Protein AF-A0A936WD77-F1 (afdb_monomer_lite)

Secondary structure (DSSP, 8-state):
----SS--EEEEEETTTEEEETTEEEEEPPTT-GGG-EEHHHHHHHHTTT-PEEEE---TTSSEEEE----SSS--HHHHHHHHHH-S-EE--TTSS-EEEEE-SS--TT-----

Structure (mmCIF, N/CA/C/O backbone):
data_AF-A0A936WD77-F1
#
_entry.id   AF-A0A936WD77-F1
#
loop_
_atom_site.group_PDB
_atom_site.id
_atom_site.type_symbol
_atom_site.label_atom_id
_atom_site.label_alt_id
_atom_site.label_comp_id
_atom_site.label_asym_id
_atom_site.label_entity_id
_atom_site.label_seq_id
_atom_site.pdbx_PDB_ins_code
_atom_site.Cartn_x
_atom_site.Cartn_y
_atom_site.Cartn_z
_atom_site.occupancy
_atom_site.B_iso_or_equiv
_atom_site.auth_seq_id
_atom_site.auth_comp_id
_atom_site.auth_asym_id
_atom_site.auth_atom_id
_atom_site.pdbx_PDB_model_num
ATOM 1 N N . MET A 1 1 ? -8.823 -16.385 -9.055 1.00 26.03 1 MET A N 1
ATOM 2 C CA . MET A 1 1 ? -8.645 -14.926 -9.203 1.00 26.03 1 MET A CA 1
ATOM 3 C C . MET A 1 1 ? -7.834 -14.670 -10.460 1.00 26.03 1 MET A C 1
ATOM 5 O O . MET A 1 1 ? -6.724 -15.169 -10.562 1.00 26.03 1 MET A O 1
ATOM 9 N N . ARG A 1 2 ? -8.420 -14.017 -11.470 1.00 19.52 2 ARG A N 1
ATOM 10 C CA . ARG A 1 2 ? -7.700 -13.639 -12.693 1.00 19.52 2 ARG A CA 1
ATOM 11 C C . ARG A 1 2 ? -7.076 -12.274 -12.442 1.00 19.52 2 ARG A C 1
ATOM 13 O O . ARG A 1 2 ? -7.806 -11.322 -12.195 1.00 19.52 2 ARG A O 1
ATOM 20 N N . CYS A 1 3 ? -5.748 -12.214 -12.480 1.00 24.45 3 CYS A N 1
ATOM 21 C CA . CYS A 1 3 ? -4.990 -10.972 -12.468 1.00 24.45 3 CYS A CA 1
ATOM 22 C C . CYS A 1 3 ? -5.449 -10.128 -13.664 1.00 24.45 3 CYS A C 1
ATOM 24 O O . CYS A 1 3 ? -5.227 -10.508 -14.819 1.00 24.45 3 CYS A O 1
ATOM 26 N N . ALA A 1 4 ? -6.154 -9.029 -13.400 1.00 26.95 4 ALA A N 1
ATOM 27 C CA . ALA A 1 4 ? -6.423 -8.035 -14.422 1.00 26.95 4 ALA A CA 1
ATOM 28 C C . ALA A 1 4 ? -5.079 -7.428 -14.842 1.00 26.95 4 ALA A C 1
ATOM 30 O O . ALA A 1 4 ? -4.190 -7.195 -14.022 1.00 26.95 4 ALA A O 1
ATOM 31 N N . ARG A 1 5 ? -4.903 -7.246 -16.148 1.00 30.92 5 ARG A N 1
ATOM 32 C CA . ARG A 1 5 ? -3.742 -6.576 -16.729 1.00 30.92 5 ARG A CA 1
ATOM 33 C C . ARG A 1 5 ? -3.799 -5.110 -16.313 1.00 30.92 5 ARG A C 1
ATOM 35 O O . ARG A 1 5 ? -4.531 -4.358 -16.939 1.00 30.92 5 ARG A O 1
ATOM 42 N N . SER A 1 6 ? -3.113 -4.787 -15.223 1.00 33.59 6 SER A N 1
ATOM 43 C CA . SER A 1 6 ? -2.508 -3.501 -14.856 1.00 33.59 6 SER A CA 1
ATOM 44 C C . SER A 1 6 ? -2.202 -3.539 -13.358 1.00 33.59 6 SER A C 1
ATOM 46 O O . SER A 1 6 ? -3.101 -3.739 -12.553 1.00 33.59 6 SER A O 1
ATOM 48 N N . GLY A 1 7 ? -0.928 -3.368 -12.995 1.00 35.97 7 GLY A N 1
ATOM 49 C CA . GLY A 1 7 ? -0.596 -2.662 -11.755 1.00 35.97 7 GLY A CA 1
ATOM 50 C C . GLY A 1 7 ? -0.271 -3.434 -10.476 1.00 35.97 7 GLY A C 1
ATOM 51 O O . GLY A 1 7 ? -0.064 -2.774 -9.471 1.00 35.97 7 GLY A O 1
ATOM 52 N N . CYS A 1 8 ? -0.122 -4.766 -10.438 1.00 37.97 8 CYS A N 1
ATOM 53 C CA . CYS A 1 8 ? 0.516 -5.379 -9.256 1.00 37.97 8 CYS A CA 1
ATOM 54 C C . CYS A 1 8 ? 2.029 -5.121 -9.264 1.00 37.97 8 CYS A C 1
ATOM 56 O O . CYS A 1 8 ? 2.795 -5.940 -9.771 1.00 37.97 8 CYS A O 1
ATOM 58 N N . CYS A 1 9 ? 2.440 -3.964 -8.738 1.00 48.97 9 CYS A N 1
ATOM 59 C CA . CYS A 1 9 ? 3.811 -3.467 -8.773 1.00 48.97 9 CYS A CA 1
ATOM 60 C C . CYS A 1 9 ? 4.479 -3.578 -7.396 1.00 48.97 9 CYS A C 1
ATOM 62 O O . CYS A 1 9 ? 4.326 -2.707 -6.541 1.00 48.97 9 CYS A O 1
ATOM 64 N N . GLY A 1 10 ? 5.215 -4.670 -7.191 1.00 54.41 10 GLY A N 1
ATOM 65 C CA . GLY A 1 10 ? 5.912 -4.967 -5.949 1.00 54.41 10 GLY A CA 1
ATOM 66 C C . GLY A 1 10 ? 7.266 -4.255 -5.825 1.00 54.41 10 GLY A C 1
ATOM 67 O O . GLY A 1 10 ? 8.025 -4.143 -6.794 1.00 54.41 10 GLY A O 1
ATOM 68 N N . LEU A 1 11 ? 7.586 -3.807 -4.616 1.00 59.88 11 LEU A N 1
ATOM 69 C CA . LEU A 1 11 ? 8.886 -3.294 -4.183 1.00 59.88 11 LEU A CA 1
ATOM 70 C C . LEU A 1 11 ? 9.483 -4.213 -3.125 1.00 59.88 11 LEU A C 1
ATOM 72 O O . LEU A 1 11 ? 8.751 -4.940 -2.459 1.00 59.88 11 LEU A O 1
ATOM 76 N N . LEU A 1 12 ? 10.798 -4.136 -2.934 1.00 60.53 12 LEU A N 1
ATOM 77 C CA . LEU A 1 12 ? 11.423 -4.685 -1.736 1.00 60.53 12 LEU A CA 1
ATOM 78 C C . LEU A 1 12 ? 11.652 -3.574 -0.714 1.00 60.53 12 LEU A C 1
ATOM 80 O O . LEU A 1 12 ? 11.949 -2.438 -1.084 1.00 60.53 12 LEU A O 1
ATOM 84 N N . VAL A 1 13 ? 11.506 -3.905 0.561 1.00 60.03 13 VAL A N 1
ATOM 85 C CA . VAL A 1 13 ? 11.521 -2.951 1.667 1.00 60.03 13 VAL A CA 1
ATOM 86 C C . VAL A 1 13 ? 12.652 -3.330 2.625 1.00 60.03 13 VAL A C 1
ATOM 88 O O . VAL A 1 13 ? 12.656 -4.429 3.178 1.00 60.03 13 VAL A O 1
ATOM 91 N N . GLU A 1 14 ? 13.619 -2.425 2.804 1.00 56.03 14 GLU A N 1
ATOM 92 C CA . GLU A 1 14 ? 14.780 -2.597 3.692 1.00 56.03 14 GLU A CA 1
ATOM 93 C C . GLU A 1 14 ? 14.734 -1.601 4.861 1.00 56.03 14 GLU A C 1
ATOM 95 O O . GLU A 1 14 ? 14.501 -0.406 4.647 1.00 56.03 14 GLU A O 1
ATOM 100 N N . GLY A 1 15 ? 15.011 -2.060 6.087 1.00 63.94 15 GLY A N 1
ATOM 101 C CA . GLY A 1 15 ? 15.219 -1.198 7.260 1.00 63.94 15 GLY A CA 1
ATOM 102 C C . GLY A 1 15 ? 14.110 -0.156 7.462 1.00 63.94 15 GLY A C 1
ATOM 103 O O 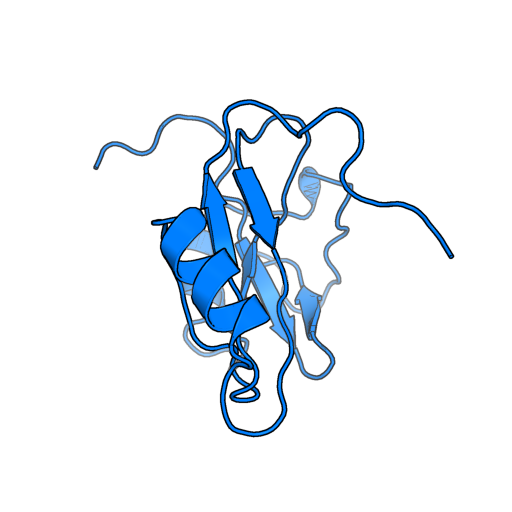. GLY A 1 15 ? 12.959 -0.516 7.693 1.00 63.94 15 GLY A O 1
ATOM 104 N N . LYS A 1 16 ? 14.439 1.142 7.327 1.00 61.53 16 LYS A N 1
ATOM 105 C CA . LYS A 1 16 ? 13.508 2.301 7.389 1.00 61.53 16 LYS A CA 1
ATOM 106 C C . LYS A 1 16 ? 12.494 2.366 6.226 1.00 61.53 16 LYS A C 1
ATOM 108 O O . LYS A 1 16 ? 12.101 3.444 5.796 1.00 61.53 16 LYS A O 1
ATOM 113 N N . LYS A 1 17 ? 12.097 1.216 5.695 1.00 75.25 17 LYS A N 1
ATOM 114 C CA . LYS A 1 17 ? 11.162 1.034 4.590 1.00 75.25 17 LYS A CA 1
ATOM 115 C C . LYS A 1 17 ? 11.579 1.689 3.263 1.00 75.25 17 LYS A C 1
ATOM 117 O O . LYS A 1 17 ? 10.742 2.229 2.549 1.00 75.25 17 LYS A O 1
ATOM 122 N N . VAL A 1 18 ? 12.866 1.630 2.903 1.00 86.25 18 VAL A N 1
ATOM 123 C CA . VAL A 1 18 ? 13.349 2.202 1.630 1.00 86.25 18 VAL A CA 1
ATOM 124 C C . VAL A 1 18 ? 12.973 1.287 0.453 1.00 86.25 18 VAL A C 1
ATOM 126 O O . VAL A 1 18 ? 13.413 0.135 0.442 1.00 86.25 18 VAL A O 1
ATOM 129 N N . PRO A 1 19 ? 12.230 1.779 -0.561 1.00 88.50 19 PRO A N 1
ATOM 130 C CA . PRO A 1 19 ? 11.908 1.019 -1.766 1.00 88.50 19 PRO A CA 1
ATOM 131 C C . PRO A 1 19 ? 13.140 0.578 -2.555 1.00 88.50 19 PRO A C 1
ATOM 133 O O . PRO A 1 19 ? 13.935 1.412 -3.000 1.00 88.50 19 PRO A O 1
ATOM 136 N N . ARG A 1 20 ? 13.256 -0.718 -2.838 1.00 90.19 20 ARG A N 1
ATOM 137 C CA . ARG A 1 20 ? 14.274 -1.292 -3.726 1.00 90.19 20 ARG A CA 1
ATOM 138 C C . ARG A 1 20 ? 13.640 -1.950 -4.948 1.00 90.19 20 ARG A C 1
ATOM 140 O O . ARG A 1 20 ? 12.519 -2.457 -4.897 1.00 90.19 20 ARG A O 1
ATOM 147 N N . GLN A 1 21 ? 14.370 -1.946 -6.063 1.00 91.25 21 GLN A N 1
ATOM 148 C CA . GLN A 1 21 ? 13.913 -2.574 -7.305 1.00 91.25 21 GLN A CA 1
ATOM 149 C C . GLN A 1 21 ? 13.990 -4.097 -7.181 1.00 91.25 21 GLN A C 1
ATOM 151 O O . GLN A 1 21 ? 15.074 -4.633 -6.975 1.00 91.25 21 GLN A O 1
ATOM 156 N N . ALA A 1 22 ? 12.887 -4.814 -7.402 1.00 88.94 22 ALA A N 1
ATOM 157 C CA . ALA A 1 22 ? 12.878 -6.278 -7.295 1.00 88.94 22 ALA A CA 1
ATOM 158 C C . ALA A 1 22 ? 13.907 -6.962 -8.218 1.00 88.94 22 ALA A C 1
ATOM 160 O O . ALA A 1 22 ? 14.586 -7.901 -7.823 1.00 88.94 22 ALA A O 1
ATOM 161 N N . ARG A 1 23 ? 14.076 -6.450 -9.445 1.00 87.00 23 ARG A N 1
ATOM 162 C CA . ARG A 1 23 ? 15.038 -6.986 -10.429 1.00 87.00 23 ARG A CA 1
ATOM 163 C C . ARG A 1 23 ? 16.496 -6.605 -10.138 1.00 87.00 23 ARG A C 1
ATOM 165 O O . ARG A 1 23 ? 17.402 -7.119 -10.787 1.00 87.00 23 ARG A O 1
ATOM 172 N N . SER A 1 24 ? 16.740 -5.655 -9.237 1.00 88.56 24 SER A N 1
ATOM 173 C CA . SER A 1 24 ? 18.081 -5.173 -8.878 1.00 88.56 24 SER A CA 1
ATOM 174 C C . SER A 1 24 ? 18.059 -4.565 -7.466 1.00 88.56 24 SER A C 1
ATOM 176 O O . SER A 1 24 ? 18.084 -3.336 -7.341 1.00 88.56 24 SER A O 1
ATOM 178 N N . PRO A 1 25 ? 17.989 -5.391 -6.400 1.00 85.25 25 PRO A N 1
ATOM 179 C CA . PRO A 1 25 ? 17.722 -4.931 -5.027 1.00 85.25 25 PRO A CA 1
ATOM 180 C C . PRO A 1 25 ? 18.735 -3.930 -4.456 1.00 85.25 25 PRO A C 1
ATOM 182 O O . PRO A 1 25 ? 18.441 -3.213 -3.507 1.00 85.25 25 PRO A O 1
ATOM 185 N N . GLN A 1 26 ? 19.919 -3.823 -5.059 1.00 85.44 26 GLN A N 1
ATOM 186 C CA . GLN A 1 26 ? 20.956 -2.853 -4.697 1.00 85.44 26 GLN A CA 1
ATOM 187 C C . GLN A 1 26 ? 20.579 -1.414 -5.091 1.00 85.44 26 GLN A C 1
ATOM 189 O O . GLN A 1 26 ? 21.234 -0.457 -4.680 1.00 85.44 26 GLN A O 1
ATOM 194 N N . ARG A 1 27 ? 19.543 -1.239 -5.922 1.00 89.88 27 ARG A N 1
ATOM 195 C CA . ARG A 1 27 ? 19.077 0.059 -6.415 1.00 89.88 27 ARG A CA 1
ATOM 196 C C . ARG A 1 27 ? 17.769 0.452 -5.750 1.00 89.88 27 ARG A C 1
ATOM 198 O O . ARG A 1 27 ? 16.855 -0.361 -5.619 1.00 89.88 27 ARG A O 1
ATOM 205 N N . ASN A 1 28 ? 17.640 1.742 -5.447 1.00 90.75 28 ASN A N 1
ATOM 206 C CA . ASN A 1 28 ? 16.361 2.308 -5.036 1.00 90.75 28 ASN A CA 1
ATOM 207 C C 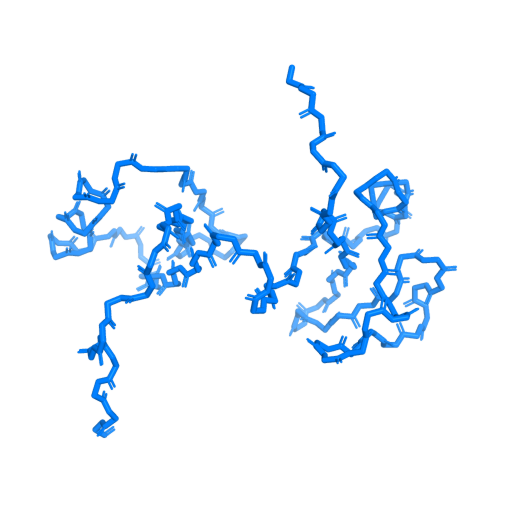. ASN A 1 28 ? 15.351 2.255 -6.181 1.00 90.75 28 ASN A C 1
ATOM 209 O O . ASN A 1 28 ? 15.679 2.506 -7.349 1.00 90.75 28 ASN A O 1
ATOM 213 N N . ALA A 1 29 ? 14.111 1.961 -5.823 1.00 89.94 29 ALA A N 1
ATOM 214 C CA . ALA A 1 29 ? 12.968 2.217 -6.672 1.00 89.94 29 ALA A CA 1
ATOM 215 C C . ALA A 1 29 ? 12.417 3.618 -6.388 1.00 89.94 29 ALA A C 1
ATOM 217 O O . ALA A 1 29 ? 12.543 4.148 -5.286 1.00 89.94 29 ALA A O 1
ATOM 218 N N . SER A 1 30 ? 11.822 4.231 -7.402 1.00 88.94 30 SER A N 1
ATOM 219 C CA . SER A 1 30 ? 11.140 5.518 -7.280 1.00 88.94 30 SER A CA 1
ATOM 220 C C . SER A 1 30 ? 9.646 5.267 -7.163 1.00 88.94 30 SER A C 1
ATOM 222 O O . SER A 1 30 ? 9.121 4.465 -7.919 1.00 88.94 30 SER A O 1
ATOM 224 N N . THR A 1 31 ? 8.942 5.985 -6.295 1.00 87.12 31 THR A N 1
ATOM 225 C CA . THR A 1 31 ? 7.476 5.894 -6.151 1.00 87.12 31 THR A CA 1
ATOM 226 C C . THR A 1 31 ? 6.700 6.538 -7.303 1.00 87.12 31 THR A C 1
ATOM 228 O O . THR A 1 31 ? 5.486 6.425 -7.362 1.00 87.12 31 THR A O 1
ATOM 231 N N . THR A 1 32 ? 7.385 7.188 -8.248 1.00 87.25 32 THR A N 1
ATOM 232 C CA . THR A 1 32 ? 6.763 7.917 -9.368 1.00 87.25 32 THR A CA 1
ATOM 233 C C . THR A 1 32 ? 7.267 7.471 -10.742 1.00 87.25 32 THR A C 1
ATOM 235 O O . THR A 1 32 ? 6.816 7.990 -11.760 1.00 87.25 32 THR A O 1
ATOM 238 N N . LYS A 1 33 ? 8.201 6.506 -10.810 1.00 89.81 33 LYS A N 1
ATOM 239 C CA . LYS A 1 33 ? 8.757 5.988 -12.073 1.00 89.81 33 LYS A CA 1
ATOM 240 C C . LYS A 1 33 ? 8.439 4.497 -12.242 1.00 89.81 33 LYS A C 1
ATOM 242 O O . LYS A 1 33 ? 9.218 3.668 -11.753 1.00 89.81 33 LYS A O 1
ATOM 247 N N . PRO A 1 34 ? 7.395 4.146 -13.022 1.00 90.25 34 PRO A N 1
ATOM 248 C CA . PRO A 1 34 ? 6.977 2.760 -13.247 1.00 90.25 34 PRO A CA 1
ATOM 249 C C . PRO A 1 34 ? 8.075 1.823 -13.754 1.00 90.25 34 PRO A C 1
ATOM 251 O O . PRO A 1 34 ? 8.102 0.645 -13.414 1.00 90.25 34 PRO A O 1
ATOM 254 N N . ALA A 1 35 ? 9.046 2.352 -14.504 1.00 90.62 35 ALA A N 1
ATOM 255 C CA . ALA A 1 35 ? 10.192 1.586 -14.997 1.00 90.62 35 ALA A CA 1
ATOM 256 C C . ALA A 1 35 ? 11.044 0.955 -13.874 1.00 90.62 35 ALA A C 1
ATOM 258 O O . ALA A 1 35 ? 11.774 -0.008 -14.116 1.00 90.62 35 ALA A O 1
ATOM 259 N N . THR A 1 36 ? 10.960 1.487 -12.650 1.00 90.25 36 THR A N 1
ATOM 260 C CA . THR A 1 36 ? 11.675 0.955 -11.481 1.00 90.25 36 THR A CA 1
ATOM 261 C C . THR A 1 36 ? 10.887 -0.107 -10.706 1.00 90.25 36 THR A C 1
ATOM 263 O O . THR A 1 36 ? 11.447 -0.734 -9.809 1.00 90.25 36 THR A O 1
ATOM 266 N N . TRP A 1 37 ? 9.620 -0.343 -11.059 1.00 90.44 37 TRP A N 1
ATOM 267 C CA . TRP A 1 37 ? 8.739 -1.319 -10.410 1.00 90.44 37 TRP A CA 1
ATOM 268 C C . TRP A 1 37 ? 8.780 -2.677 -11.114 1.00 90.44 37 TRP A C 1
ATOM 270 O O . TRP A 1 37 ? 9.286 -2.814 -12.236 1.00 90.44 37 TRP A O 1
ATOM 280 N N . ALA A 1 38 ? 8.236 -3.708 -10.475 1.00 88.81 38 ALA A N 1
ATOM 281 C CA . ALA A 1 38 ? 8.147 -5.047 -11.043 1.00 88.81 38 ALA A CA 1
ATOM 282 C C . ALA A 1 38 ? 6.827 -5.728 -10.690 1.00 88.81 38 ALA A C 1
ATOM 284 O O . ALA A 1 38 ? 6.205 -5.371 -9.703 1.00 88.81 38 ALA A O 1
ATOM 285 N N . GLY A 1 39 ? 6.431 -6.730 -11.478 1.00 88.81 39 GLY A N 1
ATOM 286 C CA . GLY A 1 39 ? 5.274 -7.567 -11.160 1.00 88.81 39 GLY A CA 1
ATOM 287 C C . GLY A 1 39 ? 5.421 -8.297 -9.819 1.00 88.81 39 GLY A C 1
ATOM 288 O O . GLY A 1 39 ? 6.546 -8.525 -9.363 1.00 88.81 39 GLY A O 1
ATOM 289 N N . ILE A 1 40 ? 4.294 -8.709 -9.230 1.00 85.88 40 ILE A N 1
ATOM 290 C CA . ILE A 1 40 ? 4.255 -9.445 -7.954 1.00 85.88 40 ILE A CA 1
ATOM 291 C C . ILE A 1 40 ? 5.163 -10.681 -7.945 1.00 85.88 40 ILE A C 1
ATOM 293 O O . ILE A 1 40 ? 5.918 -10.852 -6.997 1.00 85.88 40 ILE A O 1
ATOM 297 N N . ASP A 1 41 ? 5.195 -11.466 -9.026 1.00 88.69 41 ASP A N 1
ATOM 298 C CA . ASP A 1 41 ? 6.031 -12.673 -9.109 1.00 88.69 41 ASP A CA 1
ATOM 299 C C . ASP A 1 41 ? 7.526 -12.350 -8.971 1.00 88.69 41 ASP A C 1
ATOM 301 O O . ASP A 1 41 ? 8.270 -13.043 -8.280 1.00 88.69 41 ASP A O 1
ATOM 305 N N . ALA A 1 42 ? 7.974 -11.258 -9.600 1.00 88.62 42 ALA A N 1
ATOM 306 C CA . ALA A 1 42 ? 9.363 -10.819 -9.527 1.00 88.62 42 ALA A CA 1
ATOM 307 C C . ALA A 1 42 ? 9.706 -10.255 -8.142 1.00 88.62 42 ALA A C 1
ATOM 309 O O . ALA A 1 42 ? 10.806 -10.487 -7.644 1.00 88.62 42 ALA A O 1
ATOM 310 N N . ALA A 1 43 ? 8.776 -9.529 -7.516 1.00 87.12 43 ALA A N 1
ATOM 311 C CA . ALA A 1 43 ? 8.942 -9.037 -6.152 1.00 87.12 43 ALA A CA 1
ATOM 312 C C . ALA A 1 43 ? 8.989 -10.188 -5.139 1.00 87.12 43 ALA A C 1
ATOM 314 O O . ALA A 1 43 ? 9.882 -10.216 -4.298 1.00 87.12 43 ALA A O 1
ATOM 315 N N . GLN A 1 44 ? 8.104 -11.177 -5.274 1.00 87.38 44 GLN A N 1
ATOM 316 C CA . GLN A 1 44 ? 8.076 -12.367 -4.430 1.00 87.38 44 GLN A CA 1
ATOM 317 C C . GLN A 1 44 ? 9.360 -13.184 -4.581 1.00 87.38 44 GLN A C 1
ATOM 319 O O . GLN A 1 44 ? 9.992 -13.516 -3.581 1.00 87.38 44 GLN A O 1
ATOM 324 N N . ALA A 1 45 ? 9.787 -13.460 -5.816 1.00 87.94 45 ALA A N 1
ATOM 325 C CA . ALA A 1 45 ? 11.033 -14.178 -6.071 1.00 87.94 45 ALA A CA 1
ATOM 326 C C . ALA A 1 45 ? 12.248 -13.458 -5.470 1.00 87.94 45 ALA A C 1
ATOM 328 O O . ALA A 1 45 ? 13.149 -14.110 -4.955 1.00 87.94 45 ALA A O 1
ATOM 329 N N . ALA A 1 46 ? 12.265 -12.123 -5.505 1.00 85.69 46 ALA A N 1
ATOM 330 C CA . ALA A 1 46 ? 13.354 -11.339 -4.942 1.00 85.69 46 ALA A CA 1
ATOM 331 C C . ALA A 1 46 ? 13.280 -11.199 -3.409 1.00 85.69 46 ALA A C 1
ATOM 3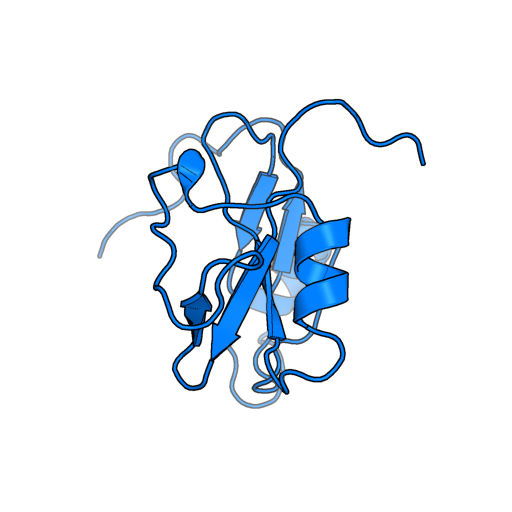33 O O . ALA A 1 46 ? 14.314 -11.031 -2.766 1.00 85.69 46 ALA A O 1
ATOM 334 N N . ALA A 1 47 ? 12.092 -11.279 -2.807 1.00 85.12 47 ALA A N 1
ATOM 335 C CA . ALA A 1 47 ? 11.917 -11.307 -1.353 1.00 85.12 47 ALA A CA 1
ATOM 336 C C . ALA A 1 47 ? 12.406 -12.641 -0.760 1.00 85.12 47 ALA A C 1
ATOM 338 O O . ALA A 1 47 ? 13.052 -12.667 0.292 1.00 85.12 47 ALA A O 1
ATOM 339 N N . VAL A 1 48 ? 12.166 -13.752 -1.468 1.00 81.88 48 VAL A N 1
ATOM 340 C CA . VAL A 1 48 ? 12.669 -15.079 -1.092 1.00 81.88 48 VAL A CA 1
ATOM 341 C C . VAL A 1 48 ? 14.202 -15.073 -1.118 1.00 81.88 48 VAL A C 1
ATOM 343 O O . VAL A 1 48 ? 14.831 -15.024 -2.169 1.00 81.88 48 VAL A O 1
ATOM 346 N N . GLY A 1 49 ? 14.818 -15.123 0.065 1.00 73.06 49 GLY A N 1
ATOM 347 C CA . GLY A 1 49 ? 16.274 -15.204 0.228 1.00 73.06 49 GLY A CA 1
ATOM 348 C C . GLY A 1 49 ? 17.011 -13.867 0.368 1.00 73.06 49 GLY A C 1
ATOM 349 O O . GLY A 1 49 ? 18.213 -13.891 0.616 1.00 73.06 49 GLY A O 1
ATOM 350 N N . SER A 1 50 ? 16.333 -12.715 0.269 1.00 75.94 50 SER A N 1
ATOM 351 C CA . SER A 1 50 ? 16.966 -11.397 0.481 1.00 75.94 50 SER A CA 1
ATOM 352 C C . SER A 1 50 ? 16.798 -10.836 1.895 1.00 75.94 50 SER A C 1
ATOM 354 O O . SER A 1 50 ? 17.501 -9.898 2.260 1.00 75.94 50 SER A O 1
ATOM 356 N N . GLY A 1 51 ? 15.870 -11.383 2.690 1.00 75.44 51 GLY A N 1
ATOM 357 C CA . GLY A 1 51 ? 15.502 -10.820 3.996 1.00 75.44 51 GLY A CA 1
ATOM 358 C C . GLY A 1 51 ? 14.729 -9.497 3.902 1.00 75.44 51 GLY A C 1
ATOM 359 O O . GLY A 1 51 ? 14.536 -8.833 4.917 1.00 75.44 51 GLY A O 1
ATOM 360 N N . LEU A 1 52 ? 14.297 -9.108 2.698 1.00 81.44 52 LEU A N 1
ATOM 361 C CA . LEU A 1 52 ? 13.532 -7.891 2.444 1.00 81.44 52 LEU A CA 1
ATOM 362 C C . LEU A 1 52 ? 12.027 -8.179 2.454 1.00 81.44 52 LEU A C 1
ATOM 364 O O . LEU A 1 52 ? 11.580 -9.226 1.982 1.00 81.44 52 LEU A O 1
ATOM 368 N N . GLY A 1 53 ? 11.240 -7.227 2.960 1.00 81.56 53 GLY A N 1
ATOM 369 C CA . GLY A 1 53 ? 9.778 -7.282 2.881 1.00 81.56 53 GLY A CA 1
ATOM 370 C C . GLY A 1 53 ? 9.272 -6.943 1.478 1.00 81.56 53 GLY A C 1
ATOM 371 O O . GLY A 1 53 ? 9.983 -6.304 0.704 1.00 81.56 53 GLY A O 1
ATOM 372 N N . MET A 1 54 ? 8.037 -7.331 1.155 1.00 85.62 54 MET A N 1
ATOM 373 C CA . MET A 1 54 ? 7.350 -6.853 -0.050 1.00 85.62 54 MET A CA 1
ATOM 374 C C . MET A 1 54 ? 6.619 -5.536 0.238 1.00 85.62 54 MET A C 1
ATOM 376 O O . MET A 1 54 ? 6.105 -5.336 1.334 1.00 85.62 54 MET A O 1
ATOM 380 N N . GLY A 1 55 ? 6.556 -4.650 -0.752 1.00 83.25 55 GLY A N 1
ATOM 381 C CA . GLY A 1 55 ? 5.765 -3.418 -0.727 1.00 83.25 55 GLY A CA 1
ATOM 382 C C . GLY A 1 55 ? 5.006 -3.220 -2.034 1.00 83.25 55 GLY A C 1
ATOM 383 O O . GLY A 1 55 ? 5.305 -3.885 -3.021 1.00 83.25 55 GLY A O 1
ATOM 384 N N . PHE A 1 56 ? 4.050 -2.299 -2.056 1.00 85.38 56 PHE A N 1
ATOM 385 C CA . PHE A 1 56 ? 3.230 -1.972 -3.224 1.00 85.38 56 PHE A CA 1
ATOM 386 C C . PHE A 1 56 ? 3.286 -0.464 -3.487 1.00 85.38 56 PHE A C 1
ATOM 388 O O . PHE A 1 56 ? 3.314 0.321 -2.540 1.00 85.38 56 PHE A O 1
ATOM 395 N N . VAL A 1 57 ? 3.323 -0.050 -4.757 1.00 87.75 57 VAL A N 1
ATOM 396 C CA . VAL A 1 57 ? 3.209 1.370 -5.129 1.00 87.75 57 VAL A CA 1
ATOM 397 C C . VAL A 1 57 ? 1.808 1.646 -5.643 1.00 87.75 57 VAL A C 1
ATOM 399 O O . VAL A 1 57 ? 1.417 1.083 -6.660 1.00 87.75 57 VAL A O 1
ATOM 402 N N . PHE A 1 58 ? 1.100 2.552 -4.973 1.00 84.50 58 PHE A N 1
ATOM 403 C CA . PHE A 1 58 ? -0.179 3.083 -5.435 1.00 84.50 58 PHE A CA 1
ATOM 404 C C . PHE A 1 58 ? 0.045 4.101 -6.550 1.00 84.50 58 PHE A C 1
ATOM 406 O O . PHE A 1 58 ? 0.916 4.971 -6.456 1.00 84.50 58 PHE A O 1
ATOM 413 N N . SER A 1 59 ? -0.740 3.997 -7.614 1.00 84.38 59 SER A N 1
ATOM 414 C CA . SER A 1 59 ? -0.739 4.938 -8.726 1.00 84.38 59 SER A CA 1
ATOM 415 C C . SER A 1 59 ? -2.146 5.459 -8.998 1.00 84.38 59 SER A C 1
ATOM 417 O O . SER A 1 59 ? -3.137 4.824 -8.664 1.00 84.38 59 SER A O 1
ATOM 419 N N . HIS A 1 60 ? -2.238 6.590 -9.696 1.00 81.44 60 HIS A N 1
ATOM 420 C CA . HIS A 1 60 ? -3.515 7.186 -10.108 1.00 81.44 60 HIS A CA 1
ATOM 421 C C . HIS A 1 60 ? -4.346 6.288 -11.045 1.00 81.44 60 HIS A C 1
ATOM 423 O O . HIS A 1 60 ? -5.497 6.598 -11.333 1.00 81.44 60 HIS A O 1
ATOM 429 N N . ALA A 1 61 ? -3.753 5.218 -11.583 1.00 80.50 61 ALA A N 1
ATOM 430 C CA . ALA A 1 61 ? -4.457 4.243 -12.409 1.00 80.50 61 ALA A CA 1
ATOM 431 C C . ALA A 1 61 ? -5.079 3.104 -11.583 1.00 80.50 61 ALA A C 1
ATOM 433 O O . ALA A 1 61 ? -5.857 2.321 -12.131 1.00 80.50 61 ALA A O 1
ATOM 434 N N . ASP A 1 62 ? -4.727 2.990 -10.300 1.00 77.56 62 ASP A N 1
ATOM 435 C CA . ASP A 1 62 ? -5.232 1.950 -9.415 1.00 77.56 62 ASP A CA 1
ATOM 436 C C . ASP A 1 62 ? -6.519 2.427 -8.722 1.00 77.56 62 ASP A C 1
ATOM 438 O O . ASP A 1 62 ? -6.557 3.537 -8.195 1.00 77.56 62 ASP A O 1
ATOM 442 N N . PRO A 1 63 ? -7.570 1.594 -8.646 1.00 81.44 63 PRO A N 1
ATOM 443 C CA . PRO A 1 63 ? -8.783 1.897 -7.883 1.00 81.44 63 PRO A CA 1
ATOM 444 C C . PRO A 1 63 ? -8.582 1.588 -6.385 1.00 81.44 63 PRO A C 1
ATOM 446 O O . PRO A 1 63 ? -9.416 0.938 -5.752 1.00 81.44 63 PRO A O 1
ATOM 449 N N . LEU A 1 64 ? -7.409 1.921 -5.843 1.00 80.12 64 LEU A N 1
ATOM 450 C CA . LEU A 1 64 ? -6.967 1.513 -4.511 1.00 80.12 64 LEU A CA 1
ATOM 451 C C . LEU A 1 64 ? -6.599 2.735 -3.679 1.00 80.12 64 LEU A C 1
ATOM 453 O O . LEU A 1 64 ? -5.843 3.589 -4.134 1.00 80.12 64 LEU A O 1
ATOM 457 N N . VAL A 1 65 ? -7.070 2.756 -2.433 1.00 79.94 65 VAL A N 1
ATOM 458 C CA . VAL A 1 65 ? -6.705 3.755 -1.428 1.00 79.94 65 VAL A CA 1
ATOM 459 C C . VAL A 1 65 ? -6.024 3.044 -0.261 1.00 79.94 65 VAL A C 1
ATOM 461 O O . VAL A 1 65 ? -6.485 2.010 0.228 1.00 79.94 65 VAL A O 1
ATOM 464 N N . PHE A 1 66 ? -4.911 3.602 0.201 1.00 77.69 66 PHE A N 1
ATOM 465 C CA . PHE A 1 66 ? -4.218 3.114 1.387 1.00 77.69 66 PHE A CA 1
ATOM 466 C C . PHE A 1 66 ? -4.545 3.998 2.584 1.00 77.69 66 PHE A C 1
ATOM 468 O O . PHE A 1 66 ? -4.409 5.217 2.498 1.00 77.69 66 PHE A O 1
ATOM 475 N N . VAL A 1 67 ? -4.972 3.389 3.689 1.00 82.06 67 VAL A N 1
ATOM 476 C CA . VAL A 1 67 ? -5.281 4.085 4.939 1.00 82.06 67 VAL A CA 1
ATOM 477 C C . VAL A 1 67 ? -4.322 3.574 6.009 1.00 82.06 67 VAL A C 1
ATOM 479 O O . VAL A 1 67 ? -4.471 2.468 6.523 1.00 82.06 67 VAL A O 1
ATOM 482 N N . ASP A 1 68 ? -3.327 4.383 6.353 1.00 80.06 68 ASP A N 1
ATOM 483 C CA . ASP A 1 68 ? -2.404 4.056 7.440 1.00 80.06 68 ASP A CA 1
ATOM 484 C C . ASP A 1 68 ? -3.021 4.512 8.767 1.00 80.06 68 ASP A C 1
ATOM 486 O O . ASP A 1 68 ? -3.312 5.696 8.945 1.00 80.06 68 ASP A O 1
ATOM 490 N N . LEU A 1 69 ? -3.298 3.572 9.674 1.00 81.38 69 LEU A N 1
ATOM 491 C CA . LEU A 1 69 ? -3.778 3.879 11.022 1.00 81.38 69 LEU A CA 1
ATOM 492 C C . LEU A 1 69 ? -2.743 3.350 12.003 1.00 81.38 69 LEU A C 1
ATOM 494 O O . LEU A 1 69 ? -2.668 2.139 12.180 1.00 81.38 69 LEU A O 1
ATOM 498 N N . ASP A 1 70 ? -2.016 4.256 12.650 1.00 80.50 70 ASP A N 1
ATOM 499 C CA . ASP A 1 70 ? -1.045 3.917 13.687 1.00 80.50 70 ASP A CA 1
ATOM 500 C C . ASP A 1 70 ? -1.690 3.922 15.086 1.00 80.50 70 ASP A C 1
ATOM 502 O O . ASP A 1 70 ? -2.408 4.857 15.462 1.00 80.50 70 ASP A O 1
ATOM 506 N N . TRP A 1 71 ? -1.409 2.900 15.892 1.00 80.31 71 TRP A N 1
ATOM 507 C CA . TRP A 1 71 ? -1.636 2.892 17.345 1.00 80.31 71 TRP A CA 1
ATOM 508 C C . TRP A 1 71 ? -0.499 2.171 18.081 1.00 80.31 71 TRP A C 1
ATOM 510 O O . TRP A 1 71 ? 0.242 1.392 17.487 1.00 80.31 71 TRP A O 1
ATOM 520 N N . ASP A 1 72 ? -0.386 2.392 19.394 1.00 73.44 72 ASP A N 1
ATOM 521 C CA . ASP A 1 72 ? 0.710 1.829 20.198 1.00 73.44 72 ASP A CA 1
ATOM 522 C C . ASP A 1 72 ? 0.487 0.366 20.627 1.00 73.44 72 ASP A C 1
ATOM 524 O O . ASP A 1 72 ? 1.403 -0.447 20.544 1.00 73.44 72 ASP A O 1
ATOM 528 N N . ASP A 1 73 ? -0.718 0.015 21.094 1.00 76.69 73 ASP A N 1
ATOM 529 C CA . ASP A 1 73 ? -1.038 -1.333 21.611 1.00 76.69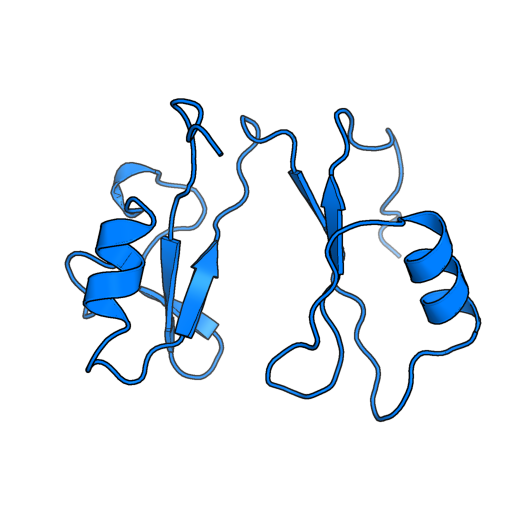 73 ASP A CA 1
ATOM 530 C C . ASP A 1 73 ? -2.326 -1.886 20.987 1.00 76.69 73 ASP A C 1
ATOM 532 O O . ASP A 1 73 ? -2.325 -2.916 20.314 1.00 76.69 73 ASP A O 1
ATOM 536 N N . GLN A 1 74 ? -3.431 -1.153 21.140 1.00 81.94 74 GLN A N 1
ATOM 537 C CA . GLN A 1 74 ? -4.738 -1.511 20.592 1.00 81.94 74 GLN A CA 1
ATOM 538 C C . GLN A 1 74 ? -5.361 -0.322 19.855 1.00 81.94 74 GLN A C 1
ATOM 540 O O . GLN A 1 74 ? -5.126 0.827 20.247 1.00 81.94 74 GLN A O 1
ATOM 545 N N . PRO A 1 75 ? -6.197 -0.569 18.829 1.00 82.88 75 PRO A N 1
ATOM 546 C CA . PRO A 1 75 ? -6.914 0.499 18.156 1.00 82.88 75 PRO A CA 1
ATOM 547 C C . PRO A 1 75 ? -7.856 1.211 19.133 1.00 82.88 75 PRO A C 1
ATOM 549 O O . PRO A 1 75 ? -8.586 0.590 19.907 1.00 82.88 75 PRO A O 1
ATOM 552 N N . SER A 1 76 ? -7.896 2.537 19.049 1.00 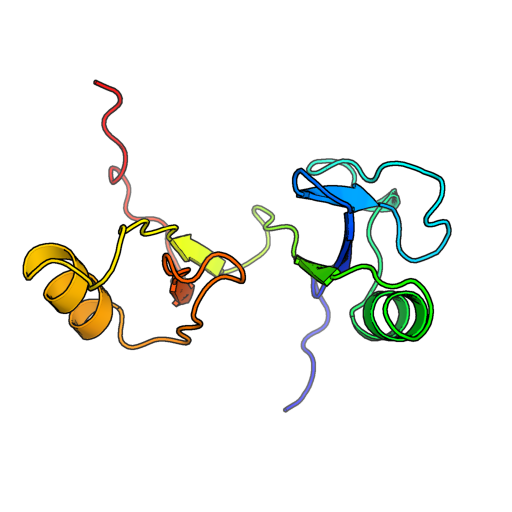88.56 76 SER A N 1
ATOM 553 C CA . SER A 1 76 ? -8.924 3.348 19.703 1.00 88.56 76 SER A CA 1
ATOM 554 C C . SER A 1 76 ? -10.326 2.985 19.199 1.00 88.56 76 SER A C 1
ATOM 556 O O . SER A 1 76 ? -10.505 2.351 18.155 1.00 88.56 76 SER A O 1
ATOM 558 N N . GLU A 1 77 ? -11.363 3.448 19.899 1.00 90.31 77 GLU A N 1
ATOM 559 C CA . GLU A 1 77 ? -12.747 3.259 19.453 1.00 90.31 77 GLU A CA 1
ATOM 560 C C . GLU A 1 77 ? -12.998 3.901 18.076 1.00 90.31 77 GLU A C 1
ATOM 562 O O . GLU A 1 77 ? -13.700 3.339 17.239 1.00 90.31 77 GLU A O 1
ATOM 567 N N . LEU A 1 78 ? -12.391 5.064 17.805 1.00 88.06 78 LEU A N 1
ATOM 568 C CA . LEU A 1 78 ? -12.497 5.717 16.501 1.00 88.06 78 LEU A CA 1
ATOM 569 C C . LEU A 1 78 ? -11.852 4.874 15.402 1.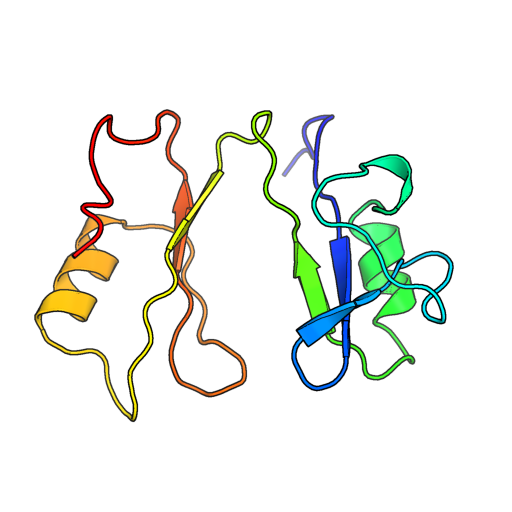00 88.06 78 LEU A C 1
ATOM 571 O O . LEU A 1 78 ? -12.490 4.650 14.376 1.00 88.06 78 LEU A O 1
ATOM 575 N N . GLN A 1 79 ? -10.633 4.383 15.630 1.00 86.00 79 GLN A N 1
ATOM 576 C CA . GLN A 1 79 ? -9.959 3.486 14.692 1.00 86.00 79 GLN A CA 1
ATOM 577 C C . GLN A 1 79 ? -10.811 2.234 14.475 1.00 86.00 79 GLN A C 1
ATOM 579 O O . GLN A 1 79 ? -11.177 1.954 13.344 1.00 86.00 79 GLN A O 1
ATOM 584 N N . SER A 1 80 ? -11.283 1.584 15.539 1.00 86.75 80 SER A N 1
ATOM 585 C CA . SER A 1 80 ? -12.199 0.434 15.465 1.00 86.75 80 SER A CA 1
ATOM 586 C C . SER A 1 80 ? -13.436 0.699 14.596 1.00 86.75 80 SER A C 1
ATOM 588 O O . SER A 1 80 ? -13.812 -0.137 13.774 1.00 86.75 80 SER A O 1
ATOM 590 N N . ARG A 1 81 ? -14.048 1.885 14.714 1.00 89.62 81 ARG A N 1
ATOM 591 C CA . ARG A 1 81 ? -15.182 2.287 13.867 1.00 89.62 81 ARG A CA 1
ATOM 592 C C . ARG A 1 81 ? -14.786 2.525 12.412 1.00 89.62 81 ARG A C 1
ATOM 594 O O . ARG A 1 81 ? -15.557 2.154 11.534 1.00 89.62 81 ARG A O 1
ATOM 601 N N . ILE A 1 82 ? -13.626 3.130 12.147 1.00 85.56 82 ILE A N 1
ATOM 602 C CA . ILE A 1 82 ? -13.109 3.321 10.782 1.00 85.56 82 ILE A CA 1
ATOM 603 C C . ILE A 1 82 ? -12.924 1.956 10.116 1.00 85.56 82 ILE A C 1
ATOM 605 O O . ILE A 1 82 ? -13.446 1.737 9.030 1.00 85.56 82 ILE A O 1
ATOM 609 N N . ILE A 1 83 ? -12.283 1.011 10.800 1.00 82.56 83 ILE A N 1
ATOM 610 C CA . ILE A 1 83 ? -12.031 -0.349 10.303 1.00 82.56 83 ILE A CA 1
ATOM 611 C C . ILE A 1 83 ? -13.341 -1.048 9.955 1.00 82.56 83 ILE A C 1
ATOM 613 O O . ILE A 1 83 ? -13.521 -1.523 8.834 1.00 82.56 83 ILE A O 1
ATOM 617 N N . ALA A 1 84 ? -14.283 -1.050 10.901 1.00 86.31 84 ALA A N 1
ATOM 618 C CA . ALA A 1 84 ? -15.598 -1.648 10.707 1.00 86.31 84 ALA A CA 1
ATOM 619 C C . ALA A 1 84 ? -16.385 -0.976 9.571 1.00 86.31 84 ALA A C 1
ATOM 621 O O . ALA A 1 84 ? -17.214 -1.616 8.932 1.00 86.31 84 ALA A O 1
ATOM 622 N N . LYS A 1 85 ? -16.146 0.317 9.315 1.00 86.56 85 LYS A N 1
ATOM 623 C CA . LYS A 1 85 ? -16.799 1.060 8.236 1.00 86.56 85 LYS A CA 1
ATOM 624 C C . LYS A 1 85 ? -16.181 0.785 6.866 1.00 86.56 85 LYS A C 1
ATOM 626 O O . LYS A 1 85 ? -16.920 0.805 5.885 1.00 86.56 85 LYS A O 1
ATOM 631 N N . LEU A 1 86 ? -14.864 0.581 6.801 1.00 84.00 86 LEU A N 1
ATOM 632 C CA . LEU A 1 86 ? -14.148 0.292 5.557 1.00 84.00 86 LEU A CA 1
ATOM 633 C C . LEU A 1 86 ? -14.425 -1.127 5.050 1.00 84.00 86 LEU A C 1
ATOM 635 O O . LEU A 1 86 ? -14.407 -1.305 3.835 1.00 84.00 86 LEU A O 1
ATOM 639 N N . ASP A 1 87 ? -14.661 -2.087 5.958 1.00 82.38 87 ASP A N 1
ATOM 640 C CA . ASP A 1 87 ? -15.056 -3.481 5.670 1.00 82.38 87 ASP A CA 1
ATOM 641 C C . ASP A 1 87 ? -14.290 -4.092 4.479 1.00 82.38 87 ASP A C 1
ATOM 643 O O . ASP A 1 87 ? -14.846 -4.554 3.483 1.00 82.38 87 ASP A O 1
ATOM 647 N N . SER A 1 88 ? -12.964 -3.988 4.546 1.00 77.81 88 SER A N 1
ATOM 648 C CA . SER A 1 88 ? -12.040 -4.322 3.462 1.00 77.81 88 SER A CA 1
ATOM 649 C C . SER A 1 88 ? -10.804 -5.028 4.028 1.00 77.81 88 SER A C 1
ATOM 651 O O . SER A 1 88 ? -10.653 -5.184 5.244 1.00 77.81 88 SER A O 1
ATOM 653 N N . TYR A 1 89 ? -9.921 -5.496 3.141 1.00 80.19 89 TYR A N 1
ATOM 654 C CA . TYR A 1 89 ? -8.677 -6.156 3.528 1.00 80.19 89 TYR A CA 1
ATOM 655 C C . TYR A 1 89 ? -7.908 -5.328 4.566 1.00 80.19 89 TYR A C 1
ATOM 657 O O . TYR A 1 89 ? -7.692 -4.128 4.416 1.00 80.19 89 TYR A O 1
ATOM 665 N N . THR A 1 90 ? -7.507 -5.998 5.636 1.00 73.44 90 THR A N 1
ATOM 666 C CA . THR A 1 90 ? -6.885 -5.385 6.802 1.00 73.44 90 THR A CA 1
ATOM 667 C C . THR A 1 90 ? -5.735 -6.274 7.240 1.00 73.44 90 THR A C 1
ATOM 669 O O . THR A 1 90 ? -5.925 -7.481 7.402 1.00 73.44 90 THR A O 1
ATOM 672 N N . GLU A 1 91 ? -4.562 -5.688 7.457 1.00 76.25 91 GLU A N 1
ATOM 673 C CA . GLU A 1 91 ? -3.404 -6.399 7.991 1.00 76.25 91 GLU A CA 1
ATOM 674 C C . GLU A 1 91 ? -2.779 -5.633 9.157 1.00 76.25 91 GLU A C 1
ATOM 676 O O . GLU A 1 91 ? -2.912 -4.421 9.302 1.00 76.25 91 GLU A O 1
ATOM 681 N N . VAL A 1 92 ? -2.086 -6.349 10.034 1.00 72.94 92 VAL A N 1
ATOM 682 C CA . VAL A 1 92 ? -1.318 -5.703 11.098 1.00 72.94 92 VAL A CA 1
ATOM 683 C C . VAL A 1 92 ? 0.063 -5.390 10.539 1.00 72.94 92 VAL A C 1
ATOM 685 O O . VAL A 1 92 ? 0.742 -6.283 10.029 1.00 72.94 92 VAL A O 1
ATOM 688 N N . SER A 1 93 ? 0.480 -4.124 10.617 1.00 69.31 93 SER A N 1
ATOM 689 C CA . SER A 1 93 ? 1.804 -3.715 10.147 1.00 69.31 93 SER A CA 1
ATOM 690 C C . SER A 1 93 ? 2.918 -4.442 10.923 1.00 69.31 93 SER A C 1
ATOM 692 O O . SER A 1 93 ? 2.712 -4.837 12.073 1.00 69.31 93 SER A O 1
ATOM 694 N N . PRO A 1 94 ? 4.130 -4.609 10.354 1.00 65.44 94 PRO A N 1
ATOM 695 C CA . PRO A 1 94 ? 5.226 -5.320 11.024 1.00 65.44 94 PRO A CA 1
ATOM 696 C C . PRO A 1 94 ? 5.643 -4.738 12.383 1.00 65.44 94 PRO A C 1
ATOM 698 O O . PRO A 1 94 ? 6.269 -5.435 13.176 1.00 65.44 94 PRO A O 1
ATOM 701 N N . SER A 1 95 ? 5.322 -3.467 12.650 1.00 65.00 95 SER A N 1
ATOM 702 C CA . SER A 1 95 ? 5.541 -2.807 13.941 1.00 65.00 95 SER A CA 1
ATOM 703 C C . SER A 1 95 ? 4.456 -3.107 14.983 1.00 65.00 95 SER A C 1
ATOM 705 O O . SER A 1 95 ? 4.609 -2.683 16.121 1.00 65.00 95 SER A O 1
ATOM 707 N N . GLY A 1 96 ? 3.381 -3.819 14.626 1.00 59.47 96 GLY A N 1
ATOM 708 C CA . GLY A 1 96 ? 2.235 -4.092 15.503 1.00 59.47 96 GLY A CA 1
ATOM 709 C C . GLY A 1 96 ? 1.189 -2.971 15.549 1.00 59.47 96 GLY A C 1
ATOM 710 O O . GLY A 1 96 ? 0.172 -3.127 16.217 1.00 59.47 96 GLY A O 1
ATOM 711 N N . ALA A 1 97 ? 1.410 -1.881 14.806 1.00 57.97 97 ALA A N 1
ATOM 712 C CA . ALA A 1 97 ? 0.657 -0.630 14.918 1.00 57.97 97 ALA A CA 1
ATOM 713 C C . ALA A 1 97 ? -0.493 -0.464 13.909 1.00 57.97 97 ALA A C 1
ATOM 715 O O . ALA A 1 97 ? -1.182 0.540 13.972 1.00 57.97 97 ALA A O 1
ATOM 716 N N . GLY A 1 98 ? -0.724 -1.442 13.020 1.00 55.56 98 GLY A N 1
ATOM 717 C CA . GLY A 1 98 ? -1.824 -1.422 12.043 1.00 55.56 98 GLY A CA 1
ATOM 718 C C . GLY A 1 98 ? -1.473 -0.878 10.664 1.00 55.56 98 GLY A C 1
ATOM 719 O O . GLY A 1 98 ? -0.618 -0.017 10.542 1.00 55.56 98 GLY A O 1
ATOM 720 N N . ALA A 1 99 ? -2.101 -1.420 9.619 1.00 55.78 99 ALA A N 1
ATOM 721 C CA . ALA A 1 99 ? -2.165 -0.834 8.278 1.00 55.78 99 ALA A CA 1
ATOM 722 C C . ALA A 1 99 ? -3.472 -1.291 7.602 1.00 55.78 99 ALA A C 1
ATOM 724 O O . ALA A 1 99 ? -3.806 -2.476 7.616 1.00 55.78 99 ALA A O 1
ATOM 725 N N . TYR A 1 100 ? -4.239 -0.377 7.005 1.00 64.75 100 TYR A N 1
ATOM 726 C CA . TYR A 1 100 ? -5.572 -0.684 6.473 1.00 64.75 100 TYR A CA 1
ATOM 727 C C . TYR A 1 100 ? -5.638 -0.431 4.978 1.00 64.75 100 TYR A C 1
ATOM 729 O O . TYR A 1 100 ? -5.228 0.611 4.470 1.00 64.75 100 TYR A O 1
ATOM 737 N N . PHE A 1 101 ? -6.202 -1.388 4.248 1.00 56.44 101 PHE A N 1
ATOM 738 C CA . PHE A 1 101 ? -6.355 -1.270 2.808 1.00 56.44 101 PHE A CA 1
ATOM 739 C C . PHE A 1 101 ? -7.821 -1.057 2.486 1.00 56.44 101 PHE A C 1
ATOM 741 O O . PHE A 1 101 ? -8.681 -1.879 2.812 1.00 56.44 101 PHE A O 1
ATOM 748 N N . HIS A 1 102 ? -8.113 0.035 1.792 1.00 51.75 102 HIS A N 1
ATOM 749 C CA . HIS A 1 102 ? -9.453 0.303 1.317 1.00 51.75 102 HIS A CA 1
ATOM 750 C C . HIS A 1 102 ? -9.517 0.216 -0.206 1.00 51.75 102 HIS A C 1
ATOM 752 O O . HIS A 1 102 ? -8.771 0.865 -0.938 1.00 51.75 102 HIS A O 1
ATOM 758 N N . TYR A 1 103 ? -10.454 -0.584 -0.697 1.00 51.94 103 TYR A N 1
ATOM 759 C CA . TYR A 1 103 ? -10.877 -0.515 -2.085 1.00 51.94 103 TYR A CA 1
ATOM 760 C C . TYR A 1 103 ? -11.956 0.564 -2.211 1.00 51.94 103 TYR A C 1
ATOM 762 O O . TYR A 1 103 ? -13.066 0.380 -1.716 1.00 51.94 103 TYR A O 1
ATOM 770 N N . SER A 1 104 ? -11.643 1.665 -2.894 1.00 50.53 104 SER A N 1
ATOM 771 C CA . SER A 1 104 ? -12.650 2.628 -3.337 1.00 50.53 104 SER A CA 1
ATOM 772 C C . SER A 1 104 ? -12.461 2.929 -4.814 1.00 50.53 104 SER A C 1
ATOM 774 O O . SER A 1 104 ? -11.360 3.224 -5.267 1.00 50.53 104 SER A O 1
ATOM 776 N N . GLN A 1 105 ? -13.565 2.925 -5.556 1.00 46.44 105 GLN A N 1
ATOM 777 C CA . GLN A 1 105 ? -13.610 3.378 -6.949 1.00 46.44 105 GLN A CA 1
ATOM 778 C C . GLN A 1 105 ? -13.473 4.912 -7.074 1.00 46.44 105 GLN A C 1
ATOM 780 O O . GLN A 1 105 ? -13.412 5.424 -8.190 1.00 46.44 105 GLN A O 1
ATOM 785 N N . GLN A 1 106 ? -13.451 5.649 -5.955 1.00 50.44 106 GLN A N 1
ATOM 786 C CA . GLN A 1 106 ? -13.355 7.110 -5.916 1.00 50.44 106 GLN A CA 1
ATOM 787 C C . GLN A 1 106 ? -12.704 7.593 -4.614 1.00 50.44 106 GLN A C 1
ATOM 789 O O . GLN A 1 106 ? -13.144 7.224 -3.521 1.00 50.44 106 GLN A O 1
ATOM 794 N N . GLU A 1 107 ? -11.681 8.444 -4.710 1.00 51.22 107 GLU A N 1
ATOM 795 C CA . GLU A 1 107 ? -11.247 9.213 -3.544 1.00 51.22 107 GLU A CA 1
ATOM 796 C C . GLU A 1 107 ? -12.397 10.141 -3.110 1.00 51.22 107 GLU A C 1
ATOM 798 O O . GLU A 1 107 ? -13.025 10.769 -3.965 1.00 51.22 107 GLU A O 1
ATOM 803 N N . PRO A 1 108 ? -12.737 10.225 -1.813 1.00 52.16 108 PRO A N 1
ATOM 804 C CA . PRO A 1 108 ? -13.647 11.259 -1.336 1.00 52.16 108 PRO A CA 1
ATOM 805 C C . PRO A 1 108 ? -13.017 12.639 -1.575 1.00 52.16 108 PRO A C 1
ATOM 807 O O . PRO A 1 108 ? -11.907 12.885 -1.109 1.00 52.16 108 PRO A O 1
ATOM 810 N N . ASP A 1 109 ? -13.747 13.544 -2.240 1.00 50.81 109 ASP A N 1
ATOM 811 C CA . ASP A 1 109 ? -13.296 14.873 -2.715 1.00 50.81 109 ASP A CA 1
ATOM 812 C C . ASP A 1 109 ? -12.622 15.785 -1.656 1.00 50.81 109 ASP A C 1
ATOM 814 O O . ASP A 1 109 ? -12.104 16.848 -1.998 1.00 50.81 109 ASP A O 1
ATOM 818 N N . SER A 1 110 ? -12.618 15.426 -0.365 1.00 49.94 110 SER A N 1
ATOM 819 C CA . SER A 1 110 ? -12.015 16.242 0.698 1.00 49.94 110 SER A CA 1
ATOM 820 C C . SER A 1 110 ? -11.730 15.482 2.010 1.00 49.94 110 SER A C 1
ATOM 822 O O . SER A 1 110 ? -12.274 15.844 3.057 1.00 49.94 110 SER A O 1
ATOM 824 N N . ALA A 1 111 ? -10.919 14.418 1.999 1.00 49.41 111 ALA A N 1
ATOM 825 C CA . ALA A 1 111 ? -10.639 13.650 3.228 1.00 49.41 111 ALA A CA 1
ATOM 826 C C . ALA A 1 111 ? -9.402 14.088 4.033 1.00 49.41 111 ALA A C 1
ATOM 828 O O . ALA A 1 111 ? -9.343 13.788 5.222 1.00 49.41 111 ALA A O 1
ATOM 829 N N . CYS A 1 112 ? -8.465 14.840 3.454 1.00 39.41 112 CYS A N 1
ATOM 830 C CA . CYS A 1 112 ? -7.298 15.337 4.185 1.00 39.41 112 CYS A CA 1
ATOM 831 C C . CYS A 1 112 ? -7.389 16.862 4.301 1.00 39.41 112 CYS A C 1
ATOM 833 O O . CYS A 1 112 ? -7.143 17.577 3.331 1.00 39.41 112 CYS A O 1
ATOM 835 N N . ARG A 1 113 ? -7.794 17.374 5.471 1.00 34.50 113 ARG A N 1
ATOM 836 C CA . ARG A 1 113 ? -7.445 18.751 5.841 1.00 34.50 113 ARG A CA 1
ATOM 837 C C . ARG A 1 113 ? -6.017 18.708 6.359 1.00 34.50 113 ARG A C 1
ATOM 839 O O . ARG A 1 113 ? -5.708 17.859 7.182 1.00 34.50 113 ARG A O 1
ATOM 846 N N . GLU A 1 114 ? -5.182 19.590 5.833 1.00 30.38 114 GLU A N 1
ATOM 847 C CA . GLU A 1 114 ? -3.875 19.854 6.417 1.00 30.38 114 GLU A CA 1
ATOM 848 C C . GLU A 1 114 ? -4.079 20.896 7.519 1.00 30.38 114 GLU A C 1
ATOM 850 O O . GLU A 1 114 ? -4.519 22.017 7.238 1.00 30.38 114 GLU A O 1
ATOM 855 N N . ASP A 1 115 ? -3.847 20.491 8.763 1.00 34.88 115 ASP A N 1
ATOM 856 C CA . ASP A 1 115 ? -3.681 21.352 9.934 1.00 34.88 115 ASP A CA 1
ATOM 857 C C . ASP A 1 115 ? -2.210 21.423 10.370 1.00 34.88 115 ASP A C 1
ATOM 859 O O . ASP A 1 115 ? -1.509 20.385 10.327 1.00 34.88 115 ASP A O 1
#

Sequence (115 aa):
MRCARSGCCGLLVEGKKVPRQARSPQRNASTTKPATWAGIDAAQAAAVGSGLGMGFVFSHADPLVFVDLDWDDQPSELQSRIIAKLDSYTEVSPSGAGAYFHYSQQEPDSACRED

Foldseek 3Di:
DDPDPDFQWKFWQDDVGFTAQLVGRVDGADLPDSVSTDHPVSNVVSCVPPVTDIDGRDDPVDQWDWDQAFDDADDDPVRVVVQVVQVDDWDQPPNSGTIDIHRHNDDDPDDDDDD

Radius of gyration: 15.63 Å; chains: 1; bounding box: 38×37×38 Å

pLDDT: mean 72.14, std 18.94, range [19.52, 91.25]